Protein AF-A0A932F5A3-F1 (afdb_monomer_lite)

Sequence (46 aa):
MKTYLVGGAVRDRLLGRPSGDRDWVVVGSTPEAMSALGYTPVGKDF

Secondary structure (DSSP, 8-state):
-EEEEEHHHHHHHHTTPPP---EEEEES--HHHHHHTTPPP-SS--

Radius of gyration: 13.21 Å; chains: 1; bounding box: 26×17×32 Å

Foldseek 3Di:
DDKDWDDQQVVCVVVVHDGDDTDMDDPPDDPVRCVVVVDDDDDDDD

pLDDT: mean 92.58, std 7.02, range [61.5, 97.38]

Structure (mmCIF, N/CA/C/O backbone):
data_AF-A0A932F5A3-F1
#
_entry.id   AF-A0A932F5A3-F1
#
loop_
_atom_site.group_PDB
_atom_site.id
_atom_site.type_symbol
_atom_site.label_atom_id
_atom_site.label_alt_id
_atom_site.label_comp_id
_atom_site.label_asym_id
_atom_site.label_entity_id
_atom_site.label_seq_id
_atom_site.pdbx_PDB_ins_code
_atom_site.Cartn_x
_atom_site.Cartn_y
_atom_site.Cartn_z
_atom_site.occupancy
_atom_site.B_iso_or_equiv
_atom_site.auth_seq_id
_atom_site.auth_comp_id
_atom_site.auth_asym_id
_atom_site.auth_atom_id
_atom_site.pdbx_PDB_model_num
ATOM 1 N N . MET A 1 1 ? -14.755 -3.977 0.855 1.00 87.38 1 MET A N 1
ATOM 2 C CA . MET A 1 1 ? -13.328 -3.738 0.575 1.00 87.38 1 MET A CA 1
ATOM 3 C C . MET A 1 1 ? -13.007 -4.046 -0.881 1.00 87.38 1 MET A C 1
ATOM 5 O O . MET A 1 1 ? -13.306 -5.140 -1.346 1.00 87.38 1 MET A O 1
ATOM 9 N N . LYS A 1 2 ? -12.414 -3.085 -1.592 1.00 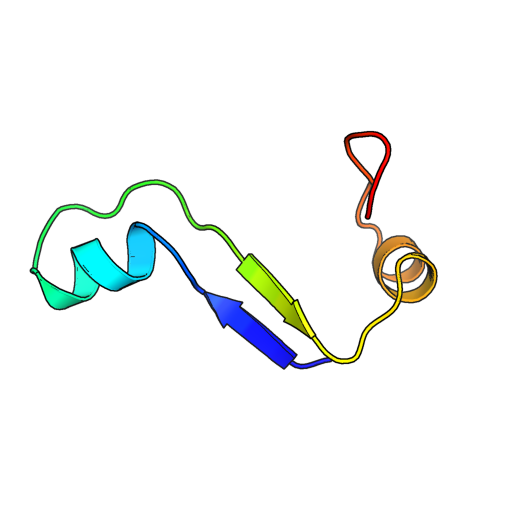95.25 2 LYS A N 1
ATOM 10 C CA . LYS A 1 2 ? -11.733 -3.312 -2.874 1.00 95.25 2 LYS A CA 1
ATOM 11 C C . LYS A 1 2 ? -10.250 -3.000 -2.691 1.00 95.25 2 LYS A C 1
ATOM 13 O O . LYS A 1 2 ? -9.926 -2.017 -2.029 1.00 95.25 2 LYS A O 1
ATOM 18 N N . THR A 1 3 ? -9.388 -3.814 -3.289 1.00 96.50 3 THR A N 1
ATOM 19 C CA . THR A 1 3 ? -7.933 -3.729 -3.125 1.00 96.50 3 THR A CA 1
ATOM 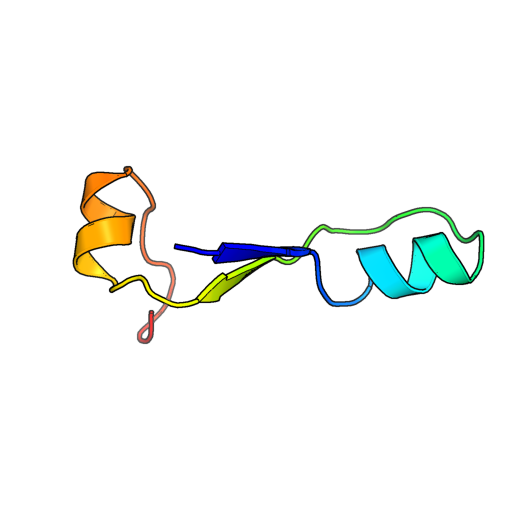20 C C . THR A 1 3 ? -7.283 -3.552 -4.487 1.00 96.50 3 THR A C 1
ATOM 22 O O . THR A 1 3 ? -7.546 -4.326 -5.407 1.00 96.50 3 THR A O 1
ATOM 25 N N . TYR A 1 4 ? -6.451 -2.526 -4.618 1.00 97.38 4 TYR A N 1
ATOM 26 C CA . TYR A 1 4 ? -5.833 -2.130 -5.875 1.00 97.38 4 TYR A CA 1
ATOM 27 C C . TYR A 1 4 ? -4.319 -2.152 -5.739 1.00 97.38 4 TYR A C 1
ATOM 29 O O . TYR A 1 4 ? -3.774 -1.527 -4.833 1.00 97.38 4 TYR A O 1
ATOM 37 N N . LEU A 1 5 ? -3.650 -2.852 -6.654 1.00 96.69 5 LEU A N 1
ATOM 38 C CA . LEU A 1 5 ? -2.215 -2.686 -6.854 1.00 96.69 5 LEU A CA 1
ATOM 39 C C . LEU A 1 5 ? -2.000 -1.326 -7.515 1.00 96.69 5 LEU A C 1
ATOM 41 O O . LEU A 1 5 ? -2.663 -1.017 -8.508 1.00 96.69 5 LEU A O 1
ATOM 45 N N . VAL A 1 6 ? -1.095 -0.523 -6.971 1.00 95.94 6 VAL A N 1
ATOM 46 C CA . VAL A 1 6 ? -0.825 0.834 -7.456 1.00 95.94 6 VAL A CA 1
ATOM 47 C C . VAL A 1 6 ? 0.677 1.051 -7.658 1.00 95.94 6 VAL A C 1
ATOM 49 O O . VAL A 1 6 ? 1.486 0.135 -7.515 1.00 95.94 6 VAL A O 1
ATOM 52 N N . GLY A 1 7 ? 1.052 2.273 -8.034 1.00 95.19 7 GLY A N 1
ATOM 53 C CA . GLY A 1 7 ? 2.440 2.721 -7.999 1.00 95.19 7 GLY A CA 1
ATOM 54 C C . GLY A 1 7 ? 3.358 2.049 -9.021 1.00 95.19 7 GLY A C 1
ATOM 55 O O . GLY A 1 7 ? 2.972 1.763 -10.162 1.00 95.19 7 GLY A O 1
ATOM 56 N N . GLY A 1 8 ? 4.613 1.850 -8.605 1.00 95.62 8 GLY A N 1
ATOM 57 C CA . GLY A 1 8 ? 5.703 1.376 -9.460 1.00 95.62 8 GLY A CA 1
ATOM 58 C C . GLY A 1 8 ? 5.411 0.023 -10.100 1.00 95.62 8 GLY A C 1
ATOM 59 O O . GLY A 1 8 ? 5.589 -0.119 -11.305 1.00 95.62 8 GLY A O 1
ATOM 60 N N . ALA A 1 9 ? 4.847 -0.921 -9.342 1.00 95.75 9 ALA A N 1
ATOM 61 C CA . ALA A 1 9 ? 4.510 -2.253 -9.843 1.00 95.75 9 ALA A CA 1
ATOM 62 C C . ALA A 1 9 ? 3.562 -2.231 -11.057 1.00 95.75 9 ALA A C 1
ATOM 64 O O . ALA A 1 9 ? 3.726 -3.028 -11.984 1.00 95.75 9 ALA A O 1
ATOM 65 N N . VAL A 1 10 ? 2.584 -1.315 -11.084 1.00 96.12 10 VAL A N 1
ATOM 66 C CA . VAL A 1 10 ? 1.667 -1.170 -12.228 1.00 96.12 10 VAL A CA 1
ATOM 67 C C . VAL A 1 10 ? 2.399 -0.575 -13.425 1.00 96.12 10 VAL A C 1
ATOM 69 O O . VAL A 1 10 ? 2.332 -1.130 -14.522 1.00 96.12 10 VAL A O 1
ATOM 72 N N . ARG A 1 11 ? 3.133 0.526 -13.217 1.00 96.88 11 ARG A N 1
ATOM 73 C CA . ARG A 1 11 ? 3.925 1.177 -14.270 1.00 96.88 11 ARG A CA 1
ATOM 74 C C . ARG A 1 11 ? 4.920 0.203 -14.893 1.00 96.88 11 ARG A C 1
ATOM 76 O O . ARG A 1 11 ? 4.995 0.110 -16.113 1.00 96.88 11 ARG A O 1
ATOM 83 N N . ASP A 1 12 ? 5.682 -0.507 -14.072 1.00 96.75 12 ASP A N 1
ATOM 84 C CA . ASP A 1 12 ? 6.768 -1.365 -14.535 1.00 96.75 12 ASP A CA 1
ATOM 85 C C . ASP A 1 12 ? 6.217 -2.541 -15.338 1.00 96.75 12 ASP A C 1
ATOM 87 O O . ASP A 1 12 ? 6.735 -2.837 -16.412 1.00 96.75 12 ASP A O 1
ATOM 91 N N . ARG A 1 13 ? 5.077 -3.109 -14.923 1.00 95.50 13 ARG A N 1
ATOM 92 C CA . ARG A 1 13 ? 4.352 -4.095 -15.730 1.00 95.50 13 ARG A CA 1
ATOM 93 C C . ARG A 1 13 ? 3.914 -3.535 -17.086 1.00 95.50 13 ARG A C 1
ATOM 95 O O . ARG A 1 13 ? 4.080 -4.216 -18.093 1.00 95.50 13 ARG A O 1
ATOM 102 N N . LEU A 1 14 ? 3.348 -2.328 -17.121 1.00 96.56 14 LEU A N 1
ATOM 103 C CA . LEU A 1 14 ? 2.884 -1.704 -18.368 1.00 96.56 14 LEU A CA 1
ATOM 10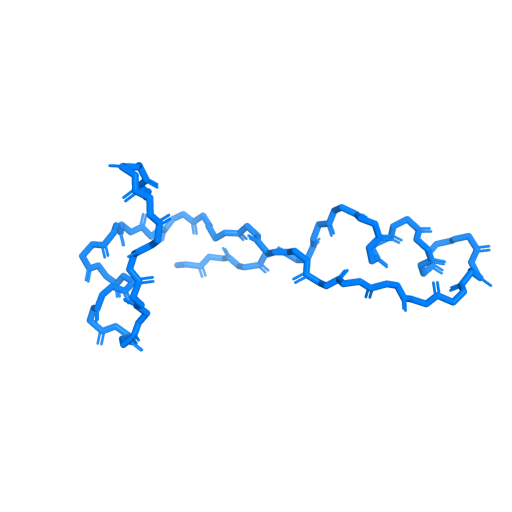4 C C . LEU A 1 14 ? 4.038 -1.341 -19.313 1.00 96.56 14 LEU A C 1
ATOM 106 O O . LEU A 1 14 ? 3.868 -1.379 -20.527 1.00 96.56 14 LEU A O 1
ATOM 110 N N . LEU A 1 15 ? 5.208 -1.011 -18.763 1.00 97.25 15 LEU A N 1
ATOM 111 C CA . LEU A 1 15 ? 6.411 -0.658 -19.519 1.00 97.25 15 LEU A CA 1
ATOM 112 C C . LEU A 1 15 ? 7.351 -1.848 -19.779 1.00 97.25 15 LEU A C 1
ATOM 114 O O . LEU A 1 15 ? 8.424 -1.646 -20.343 1.00 97.25 15 LEU A O 1
ATOM 118 N N . GLY A 1 16 ? 6.996 -3.063 -19.348 1.00 96.56 16 GLY A N 1
ATOM 119 C CA . GLY A 1 16 ? 7.846 -4.251 -19.490 1.00 96.56 16 GLY A CA 1
ATOM 120 C C . GLY A 1 16 ? 9.168 -4.180 -18.714 1.00 96.56 16 GLY A C 1
ATOM 121 O O . GLY A 1 16 ? 10.157 -4.786 -19.118 1.00 96.56 16 GLY A O 1
ATOM 122 N N . ARG A 1 17 ? 9.216 -3.415 -17.621 1.00 96.38 17 ARG A N 1
ATOM 123 C CA . ARG A 1 17 ? 10.387 -3.287 -16.744 1.00 96.38 17 ARG A CA 1
ATOM 124 C C . ARG A 1 17 ? 10.350 -4.349 -15.638 1.00 96.38 17 ARG A C 1
ATOM 126 O O . ARG A 1 17 ? 9.264 -4.820 -15.291 1.00 96.38 17 ARG A O 1
ATOM 133 N N . PRO A 1 18 ? 11.504 -4.712 -15.049 1.00 94.06 18 PRO A N 1
ATOM 134 C CA . PRO A 1 18 ? 11.529 -5.533 -13.844 1.00 94.06 18 PRO A CA 1
ATOM 135 C C . PRO A 1 18 ? 10.6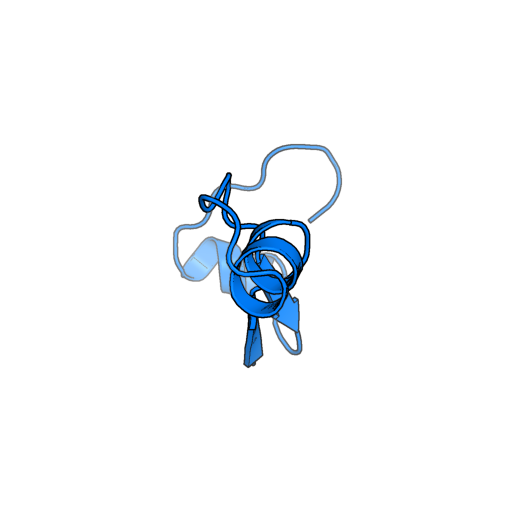56 -4.912 -12.753 1.00 94.06 18 PRO A C 1
ATOM 137 O O . PRO A 1 18 ? 10.702 -3.705 -12.525 1.00 94.06 18 PRO A O 1
ATOM 140 N N . SER A 1 19 ? 9.845 -5.736 -12.099 1.00 85.75 19 SER A N 1
ATOM 141 C CA . SER A 1 19 ? 8.951 -5.285 -11.037 1.00 85.75 19 SER A CA 1
ATOM 142 C C . SER A 1 19 ? 9.728 -4.954 -9.761 1.00 85.75 19 SER A C 1
ATOM 144 O O . SER A 1 19 ? 10.487 -5.798 -9.286 1.00 85.75 19 SER A O 1
ATOM 146 N N . GLY A 1 20 ? 9.492 -3.764 -9.203 1.00 85.56 20 GLY A N 1
ATOM 147 C CA . GLY A 1 20 ? 9.895 -3.399 -7.841 1.00 85.56 20 GLY A CA 1
ATOM 148 C C . GLY A 1 20 ? 8.870 -3.816 -6.778 1.00 85.56 20 GLY A C 1
ATOM 149 O O . GLY A 1 20 ? 8.099 -4.761 -6.976 1.00 85.56 20 GLY A O 1
ATOM 150 N N . ASP A 1 21 ? 8.851 -3.084 -5.663 1.00 93.81 21 ASP A N 1
ATOM 151 C CA . ASP A 1 21 ? 7.915 -3.294 -4.553 1.00 93.81 21 ASP A CA 1
ATOM 152 C C . ASP A 1 21 ? 6.446 -3.145 -4.981 1.00 93.81 21 ASP A C 1
ATOM 154 O O . ASP A 1 21 ? 6.112 -2.503 -5.984 1.00 93.81 21 ASP A O 1
ATOM 158 N N . ARG A 1 22 ? 5.550 -3.781 -4.218 1.00 95.56 22 ARG A N 1
ATOM 159 C CA . ARG A 1 22 ? 4.105 -3.771 -4.473 1.00 95.56 22 ARG A CA 1
ATOM 160 C C . ARG A 1 22 ? 3.375 -2.953 -3.424 1.00 95.56 22 ARG A C 1
ATOM 162 O O . ARG A 1 22 ? 3.136 -3.435 -2.319 1.00 95.56 22 ARG A O 1
ATOM 169 N N . ASP A 1 23 ? 2.930 -1.779 -3.841 1.00 95.06 23 ASP A N 1
ATOM 170 C CA . ASP A 1 23 ? 2.080 -0.909 -3.039 1.00 95.06 23 ASP A CA 1
ATOM 171 C C . ASP A 1 23 ? 0.601 -1.199 -3.296 1.00 95.06 23 ASP A C 1
ATOM 173 O O . ASP A 1 23 ? 0.169 -1.383 -4.441 1.00 95.06 23 ASP A O 1
ATOM 177 N N . TRP A 1 24 ? -0.194 -1.200 -2.229 1.00 95.38 24 TRP A N 1
ATOM 178 C CA . TRP A 1 24 ? -1.618 -1.506 -2.290 1.00 95.38 24 TRP A CA 1
ATOM 179 C C . TRP A 1 24 ? -2.449 -0.377 -1.696 1.00 95.38 24 TRP A C 1
ATOM 181 O O . TRP A 1 24 ? -2.117 0.165 -0.647 1.00 95.38 24 TRP A O 1
ATOM 191 N N . VAL A 1 25 ? -3.572 -0.071 -2.343 1.00 95.25 25 VAL A N 1
ATOM 192 C CA . VAL A 1 25 ? -4.609 0.813 -1.804 1.00 95.25 25 VAL A CA 1
ATOM 193 C C . VAL A 1 25 ? -5.863 -0.004 -1.553 1.00 95.25 25 VAL A C 1
ATOM 195 O O . VAL A 1 25 ? -6.353 -0.711 -2.437 1.00 95.25 25 VAL A O 1
ATOM 198 N N . VAL A 1 26 ? -6.397 0.116 -0.343 1.00 95.12 26 VAL A N 1
ATOM 199 C CA . VAL A 1 26 ? -7.643 -0.521 0.072 1.00 95.12 26 VAL A CA 1
ATOM 200 C C . VAL A 1 26 ? -8.712 0.554 0.224 1.00 95.12 26 VAL A C 1
ATOM 202 O O . VAL A 1 26 ? -8.531 1.509 0.968 1.00 95.12 26 VAL A O 1
ATOM 205 N N . VAL A 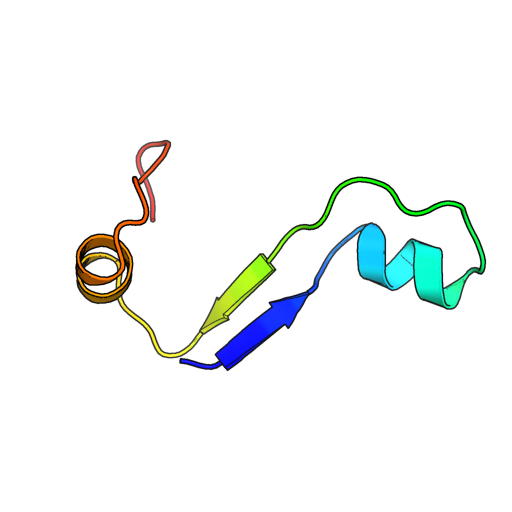1 27 ? -9.841 0.402 -0.469 1.00 95.69 27 VAL A N 1
ATOM 206 C CA . VAL A 1 27 ? -10.986 1.324 -0.371 1.00 95.69 27 VAL A CA 1
ATOM 207 C C . VAL A 1 27 ? -12.247 0.603 0.094 1.00 95.69 27 VAL A C 1
ATOM 209 O O . VAL A 1 27 ? -12.431 -0.601 -0.132 1.00 95.69 27 VAL A O 1
ATOM 212 N N . GLY A 1 28 ? -13.150 1.350 0.731 1.00 95.75 28 GLY A N 1
ATOM 213 C CA . GLY A 1 28 ? -14.363 0.786 1.329 1.00 95.75 28 GLY A CA 1
ATOM 214 C C . GLY A 1 28 ? -14.035 -0.197 2.456 1.00 95.75 28 GLY A C 1
ATOM 215 O O . GLY A 1 28 ? -14.602 -1.293 2.499 1.00 95.75 28 GLY A O 1
ATOM 216 N N . SER A 1 29 ? -13.057 0.173 3.283 1.00 94.19 29 SER A N 1
ATOM 217 C CA . SER A 1 29 ? -12.668 -0.472 4.539 1.00 94.19 29 SER A CA 1
ATOM 218 C C . SER A 1 29 ? -12.439 0.617 5.597 1.00 94.19 29 SER A C 1
ATOM 220 O O . SER A 1 29 ? -12.403 1.798 5.247 1.00 94.19 29 SER A O 1
ATOM 222 N N . THR A 1 30 ? -12.283 0.229 6.861 1.00 93.19 30 THR A N 1
ATOM 223 C CA . THR A 1 30 ? -11.882 1.118 7.966 1.00 93.19 30 THR A CA 1
ATOM 224 C C . THR A 1 30 ? -10.625 0.569 8.651 1.00 93.19 30 THR A C 1
ATOM 226 O O . THR A 1 30 ? -10.352 -0.631 8.526 1.00 93.19 30 THR A O 1
ATOM 229 N N . PRO A 1 31 ? -9.857 1.390 9.389 1.00 91.31 31 PRO A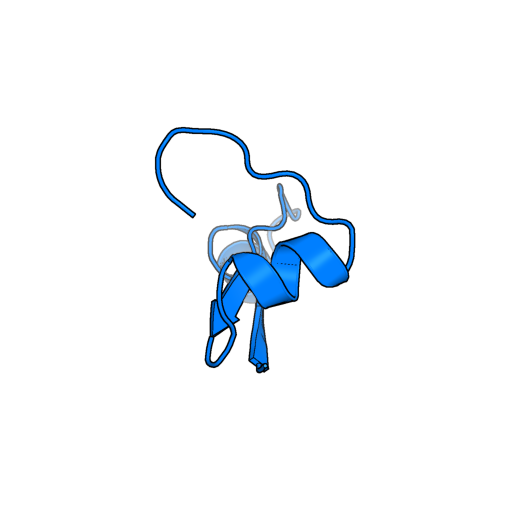 N 1
ATOM 230 C CA . PRO A 1 31 ? -8.692 0.920 10.143 1.00 91.31 31 PRO A CA 1
ATOM 231 C C . PRO A 1 31 ? -9.003 -0.235 11.107 1.00 91.31 31 PRO A C 1
ATOM 233 O O . PRO A 1 31 ? -8.220 -1.179 11.224 1.00 91.31 31 PRO A O 1
ATOM 236 N N . GLU A 1 32 ? -10.173 -0.227 11.747 1.00 93.56 32 GLU A N 1
ATOM 237 C CA . GLU A 1 32 ? -10.611 -1.288 12.663 1.00 93.56 32 GLU A CA 1
ATOM 238 C C . GLU A 1 32 ? -10.854 -2.595 11.911 1.00 93.56 32 GLU A C 1
ATOM 240 O O . GLU A 1 32 ? -10.440 -3.659 12.367 1.00 93.56 32 GLU A O 1
ATOM 245 N N . ALA A 1 33 ? -11.477 -2.522 10.730 1.00 95.06 33 ALA A N 1
ATOM 246 C CA . ALA A 1 33 ? -11.677 -3.689 9.878 1.00 95.06 33 ALA A CA 1
ATOM 247 C C . ALA A 1 33 ? -10.335 -4.274 9.412 1.00 95.06 33 ALA A C 1
ATOM 249 O O . ALA A 1 33 ? -10.169 -5.490 9.376 1.00 95.06 33 ALA A O 1
ATOM 250 N N . MET A 1 34 ? -9.356 -3.420 9.107 1.00 94.44 34 MET A N 1
ATOM 251 C CA . MET A 1 34 ? -8.005 -3.850 8.734 1.00 94.44 34 MET A CA 1
ATOM 252 C C . MET A 1 34 ? -7.258 -4.466 9.927 1.00 94.44 34 MET A C 1
ATOM 254 O O . MET A 1 34 ? -6.608 -5.499 9.776 1.00 94.44 34 MET A O 1
ATOM 258 N N . SER A 1 35 ? -7.435 -3.916 11.128 1.00 93.88 35 SER A N 1
ATOM 259 C CA . SER A 1 35 ? -6.888 -4.484 12.368 1.00 93.88 35 SER A CA 1
ATOM 260 C C . SER A 1 35 ? -7.510 -5.847 12.694 1.00 93.88 35 SER A C 1
ATOM 262 O O . SER A 1 35 ? -6.800 -6.779 13.064 1.00 93.88 35 SER A O 1
ATOM 264 N N . ALA A 1 36 ? -8.821 -6.010 12.485 1.00 95.69 36 ALA A N 1
ATOM 265 C CA . ALA A 1 36 ? -9.522 -7.287 12.657 1.00 95.69 36 ALA A CA 1
ATOM 266 C C . ALA A 1 36 ? -9.054 -8.368 11.665 1.00 95.69 36 ALA A C 1
ATOM 268 O O . ALA A 1 36 ? -9.139 -9.558 11.959 1.00 95.69 36 ALA A O 1
ATOM 269 N N . LEU A 1 37 ? -8.528 -7.956 10.508 1.00 94.50 37 LEU A N 1
ATOM 270 C CA . LEU A 1 37 ? -7.873 -8.837 9.539 1.00 94.50 37 LEU A CA 1
ATOM 271 C C . LEU A 1 37 ? -6.413 -9.165 9.907 1.00 94.50 37 LEU A C 1
ATOM 273 O O . LEU A 1 37 ? -5.765 -9.922 9.188 1.00 94.50 37 LEU A O 1
ATOM 277 N N . GLY A 1 38 ? -5.896 -8.623 11.013 1.00 96.25 38 GLY A N 1
ATOM 278 C CA . GLY A 1 38 ? -4.543 -8.880 11.506 1.00 96.25 38 GLY A CA 1
ATOM 279 C C . GLY A 1 38 ? -3.464 -7.974 10.912 1.00 96.25 38 GLY A C 1
ATOM 280 O O . GLY A 1 38 ? -2.280 -8.262 11.084 1.00 96.25 38 GLY A O 1
ATOM 281 N N . TYR A 1 39 ? -3.835 -6.893 10.218 1.00 94.12 39 TYR A N 1
ATOM 282 C CA . TYR A 1 39 ? -2.863 -5.893 9.779 1.00 94.12 39 TYR A CA 1
ATOM 283 C C . TYR A 1 39 ? -2.458 -4.986 10.941 1.00 94.12 39 TYR A C 1
ATOM 285 O O . TYR A 1 39 ? -3.302 -4.505 11.695 1.00 94.12 39 TYR A O 1
ATOM 293 N N . THR A 1 40 ? -1.159 -4.718 11.050 1.00 92.75 40 THR A N 1
ATOM 294 C CA . THR A 1 40 ? -0.611 -3.809 12.060 1.00 92.75 40 THR A CA 1
ATOM 295 C C . THR A 1 40 ? -0.463 -2.409 11.467 1.00 92.75 40 THR A C 1
ATOM 297 O O . THR A 1 40 ? 0.213 -2.270 10.443 1.00 92.75 40 THR A O 1
ATOM 300 N N . PRO A 1 41 ? -1.041 -1.363 12.085 1.00 91.06 41 PRO A N 1
ATOM 301 C CA . PRO A 1 41 ? -0.819 0.005 11.646 1.00 91.06 41 PRO A CA 1
ATOM 302 C C . PRO A 1 41 ? 0.638 0.405 11.882 1.00 91.06 41 PRO A C 1
ATOM 304 O O . PRO A 1 41 ? 1.191 0.206 12.965 1.00 91.06 41 PRO A O 1
ATOM 307 N N . VAL A 1 42 ? 1.261 0.978 10.855 1.00 90.94 42 VAL A N 1
ATOM 308 C CA . VAL A 1 42 ? 2.620 1.518 10.933 1.00 90.94 42 VAL A CA 1
ATOM 309 C C . VAL A 1 42 ? 2.542 3.009 10.635 1.00 90.94 42 VAL A C 1
ATOM 311 O O . VAL A 1 42 ? 2.210 3.400 9.522 1.00 90.94 42 VAL A O 1
ATOM 314 N N . GLY A 1 43 ? 2.851 3.840 11.632 1.00 85.56 43 GLY A N 1
ATOM 315 C CA . GLY A 1 43 ? 2.731 5.296 11.536 1.00 85.56 43 GLY A CA 1
ATOM 316 C C . GLY A 1 43 ? 1.539 5.854 12.314 1.00 85.56 43 GLY A C 1
ATOM 317 O O . GLY A 1 43 ? 0.902 5.145 13.090 1.00 85.56 43 GLY A O 1
ATOM 318 N N . LYS A 1 44 ? 1.299 7.161 12.163 1.00 76.19 44 LYS A N 1
ATOM 319 C CA . LYS A 1 44 ? 0.236 7.878 12.887 1.00 76.19 44 LYS A CA 1
ATOM 320 C C . LYS A 1 44 ? -1.133 7.779 12.222 1.00 76.19 44 LYS A C 1
ATOM 322 O O . LYS A 1 44 ? -2.128 7.831 12.933 1.00 76.19 44 LYS A O 1
ATOM 327 N N . ASP A 1 45 ? -1.154 7.617 10.906 1.00 69.62 45 ASP A N 1
ATOM 328 C CA . ASP A 1 45 ? -2.374 7.619 10.114 1.00 69.62 45 ASP A CA 1
ATOM 329 C C . ASP A 1 45 ? -2.509 6.270 9.412 1.00 69.62 45 ASP A C 1
ATOM 331 O O . ASP A 1 45 ? -1.546 5.766 8.825 1.00 69.62 45 ASP A O 1
ATOM 335 N N . PHE A 1 46 ? -3.705 5.697 9.511 1.00 61.50 46 PHE A N 1
ATOM 336 C CA . PHE A 1 46 ? -4.130 4.512 8.779 1.00 61.50 46 PHE A CA 1
ATOM 337 C C . PHE A 1 46 ? -5.374 4.849 7.961 1.00 61.50 46 PHE A C 1
ATOM 339 O O . PHE A 1 46 ? -6.235 5.587 8.494 1.00 61.50 46 PHE A O 1
#